Protein AF-A0A2K3KNS1-F1 (afdb_monomer)

Structure (mmCIF, N/CA/C/O backbone):
data_AF-A0A2K3KNS1-F1
#
_entry.id   AF-A0A2K3KNS1-F1
#
loop_
_atom_site.group_PDB
_atom_site.id
_atom_site.type_symbol
_atom_site.label_atom_id
_atom_site.label_alt_id
_atom_site.label_comp_id
_atom_site.label_asym_id
_atom_site.label_entity_id
_atom_site.label_seq_id
_atom_site.pdbx_PDB_ins_code
_atom_site.Cartn_x
_atom_site.Cartn_y
_atom_site.Cartn_z
_atom_site.occupancy
_atom_site.B_iso_or_equiv
_atom_site.auth_seq_id
_atom_site.auth_comp_id
_atom_site.auth_asym_id
_atom_site.auth_atom_id
_atom_site.pdbx_PDB_model_num
ATOM 1 N N . MET A 1 1 ? -8.960 -18.507 -1.570 1.00 46.12 1 MET A N 1
ATOM 2 C CA . MET A 1 1 ? -8.338 -17.555 -0.630 1.00 46.12 1 MET A CA 1
ATOM 3 C C . MET A 1 1 ? -9.463 -16.860 0.096 1.00 46.12 1 MET A C 1
ATOM 5 O O . MET A 1 1 ? -10.218 -16.138 -0.537 1.00 46.12 1 MET A O 1
ATOM 9 N N . ASP A 1 2 ? -9.624 -17.168 1.374 1.00 51.59 2 ASP A N 1
ATOM 10 C CA . ASP A 1 2 ? -10.737 -16.701 2.197 1.00 51.59 2 ASP A CA 1
ATOM 11 C C . ASP A 1 2 ? -10.253 -15.520 3.051 1.00 51.59 2 ASP A C 1
ATOM 13 O O . ASP A 1 2 ? -10.129 -15.601 4.266 1.00 51.59 2 ASP A O 1
ATOM 17 N N . VAL A 1 3 ? -9.830 -14.454 2.363 1.00 54.94 3 VAL A N 1
ATOM 18 C CA . VAL A 1 3 ? -9.219 -13.258 2.973 1.00 54.94 3 VAL A CA 1
ATOM 19 C C . VAL A 1 3 ? -10.272 -12.368 3.638 1.00 54.94 3 VAL A C 1
ATOM 21 O O . VAL A 1 3 ? -9.935 -11.568 4.491 1.00 54.94 3 VAL A O 1
ATOM 24 N N . CYS A 1 4 ? -11.555 -12.501 3.296 1.00 56.09 4 CYS A N 1
ATOM 25 C CA . CYS A 1 4 ? -12.589 -11.572 3.771 1.00 56.09 4 CYS A CA 1
ATOM 26 C C . CYS A 1 4 ? -13.454 -12.107 4.923 1.00 56.09 4 CYS A C 1
ATOM 28 O O . CYS A 1 4 ? -14.279 -11.360 5.438 1.00 56.09 4 CYS A O 1
ATOM 30 N N . SER A 1 5 ? -13.315 -13.376 5.314 1.00 59.50 5 SER A N 1
ATOM 31 C CA . SER A 1 5 ? -14.170 -14.006 6.337 1.00 59.50 5 SER A CA 1
ATOM 32 C C . SER A 1 5 ? -13.424 -14.392 7.622 1.00 59.50 5 SER A C 1
ATOM 34 O O . SER A 1 5 ? -14.068 -14.622 8.643 1.00 59.50 5 SER A O 1
ATOM 36 N N . LYS A 1 6 ? -12.083 -14.449 7.590 1.00 60.59 6 LYS A N 1
ATOM 37 C CA . LYS A 1 6 ? -11.230 -14.806 8.741 1.00 60.59 6 LYS A CA 1
ATOM 38 C C . LYS A 1 6 ? -10.193 -13.750 9.125 1.00 60.59 6 LYS A C 1
ATOM 40 O O . LYS A 1 6 ? -9.632 -13.851 10.211 1.00 60.59 6 LYS A O 1
ATOM 45 N N . GLU A 1 7 ? -9.921 -12.779 8.258 1.00 59.38 7 GLU A N 1
ATOM 46 C CA . GLU A 1 7 ? -8.907 -11.748 8.504 1.00 59.38 7 GLU A CA 1
ATOM 47 C C . GLU A 1 7 ? -9.518 -10.496 9.139 1.00 59.38 7 GLU A C 1
ATOM 49 O O . GLU A 1 7 ? -10.681 -10.156 8.905 1.00 59.38 7 GLU A O 1
ATOM 54 N N . ASP A 1 8 ? -8.704 -9.798 9.929 1.00 77.56 8 ASP A N 1
ATOM 55 C CA . ASP A 1 8 ? -9.073 -8.541 10.571 1.00 77.56 8 ASP A CA 1
ATOM 56 C C . ASP A 1 8 ? -9.406 -7.453 9.531 1.00 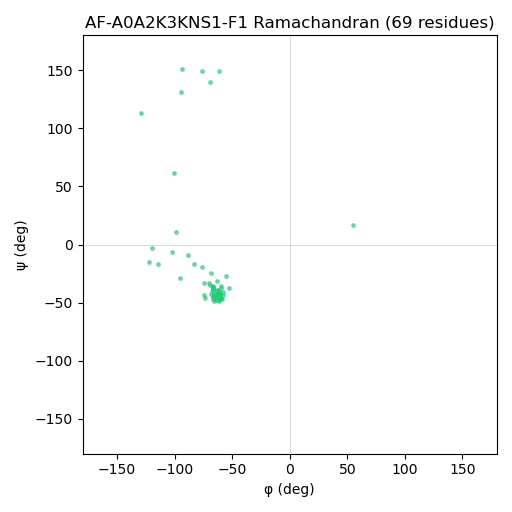77.56 8 ASP A C 1
ATOM 58 O O . ASP A 1 8 ? -8.844 -7.409 8.429 1.00 77.56 8 ASP A O 1
ATOM 62 N N . ARG A 1 9 ? -10.316 -6.540 9.892 1.00 76.88 9 ARG A N 1
ATOM 63 C CA . ARG A 1 9 ? -10.747 -5.424 9.034 1.00 76.88 9 ARG A CA 1
ATOM 64 C C . ARG A 1 9 ? -9.562 -4.566 8.569 1.00 76.88 9 ARG A C 1
ATOM 66 O O . ARG A 1 9 ? -9.632 -3.985 7.484 1.00 76.88 9 ARG A O 1
ATOM 73 N N . ASP A 1 10 ? -8.479 -4.519 9.346 1.00 84.12 10 ASP A N 1
ATOM 74 C CA . ASP A 1 10 ? -7.223 -3.861 8.989 1.00 84.12 10 ASP A CA 1
ATOM 75 C C . ASP A 1 10 ? -6.511 -4.549 7.815 1.00 84.12 10 ASP A C 1
ATOM 77 O O . ASP A 1 10 ? -6.141 -3.897 6.837 1.00 84.12 10 ASP A O 1
ATOM 81 N N . VAL A 1 11 ? -6.396 -5.879 7.848 1.00 87.25 11 VAL A N 1
ATOM 82 C CA . VAL A 1 11 ? -5.748 -6.660 6.783 1.00 87.25 11 VAL A CA 1
ATOM 83 C C . VAL A 1 11 ? -6.550 -6.572 5.486 1.00 87.25 11 VAL A C 1
ATOM 85 O O . VAL A 1 11 ? -5.982 -6.334 4.415 1.00 87.25 11 VAL A O 1
ATOM 88 N N . ALA A 1 12 ? -7.877 -6.693 5.573 1.00 87.94 12 ALA A N 1
ATOM 89 C CA . ALA A 1 12 ? -8.757 -6.564 4.414 1.00 87.94 12 ALA A CA 1
ATOM 90 C C . ALA A 1 12 ? -8.658 -5.169 3.767 1.00 87.94 12 ALA A C 1
ATOM 92 O O . ALA A 1 12 ? -8.593 -5.052 2.541 1.00 87.94 12 ALA A O 1
ATOM 93 N N . GLY A 1 13 ? -8.590 -4.111 4.580 1.00 88.81 13 GLY A N 1
ATOM 94 C CA . GLY A 1 13 ? -8.475 -2.737 4.100 1.00 88.81 13 GLY A CA 1
ATOM 95 C C . GLY A 1 13 ? -7.131 -2.424 3.434 1.00 88.81 13 GLY A C 1
ATOM 96 O O . GLY A 1 13 ? -7.106 -1.842 2.344 1.00 88.81 13 GLY A O 1
ATOM 97 N N . ARG A 1 14 ? -6.018 -2.895 4.012 1.00 91.88 14 ARG A N 1
ATOM 98 C CA . ARG A 1 14 ? -4.683 -2.807 3.388 1.00 91.88 14 ARG A CA 1
ATOM 99 C C . ARG A 1 14 ? -4.643 -3.508 2.034 1.00 91.88 14 ARG A C 1
ATOM 101 O O . ARG A 1 14 ? -4.160 -2.937 1.055 1.00 91.88 14 ARG A O 1
ATOM 108 N N . MET A 1 15 ? -5.183 -4.726 1.960 1.00 90.94 15 MET A N 1
ATOM 109 C CA . MET A 1 15 ? -5.247 -5.495 0.714 1.00 90.94 15 MET A CA 1
ATOM 110 C C . MET A 1 15 ? -6.098 -4.785 -0.341 1.00 90.94 15 MET A C 1
ATOM 112 O O . MET A 1 15 ? -5.685 -4.689 -1.497 1.00 90.94 15 MET A O 1
ATOM 116 N N . ALA A 1 16 ? -7.249 -4.231 0.048 1.00 91.75 16 ALA A N 1
ATOM 117 C CA . ALA A 1 16 ? -8.110 -3.484 -0.862 1.00 91.75 16 ALA A CA 1
ATOM 118 C C . ALA A 1 16 ? -7.396 -2.259 -1.464 1.00 91.75 16 ALA A C 1
ATOM 120 O O . ALA A 1 16 ? -7.431 -2.071 -2.682 1.00 91.75 16 ALA A O 1
ATOM 121 N N . LEU A 1 17 ? -6.690 -1.463 -0.649 1.00 93.81 17 LEU A N 1
ATOM 122 C CA . LEU A 1 17 ? -5.930 -0.305 -1.138 1.00 93.81 17 LEU A CA 1
ATOM 123 C C . LEU A 1 17 ? -4.744 -0.696 -2.022 1.00 93.81 17 LEU A C 1
ATOM 125 O O . LEU A 1 17 ? -4.449 0.006 -2.994 1.00 93.81 17 LEU A O 1
ATOM 129 N N . LEU A 1 18 ? -4.077 -1.813 -1.728 1.00 93.81 18 LEU A N 1
ATOM 130 C CA . LEU A 1 18 ? -2.995 -2.328 -2.564 1.00 93.81 18 LEU A CA 1
ATOM 131 C C . LEU A 1 18 ? -3.520 -2.765 -3.937 1.00 93.81 18 LEU A C 1
ATOM 133 O O . LEU A 1 18 ? -2.980 -2.349 -4.963 1.00 93.81 18 LEU A O 1
ATOM 137 N N . VAL A 1 19 ? -4.603 -3.549 -3.974 1.00 94.00 19 VAL A N 1
ATOM 138 C CA . VAL A 1 19 ? -5.248 -3.988 -5.225 1.00 94.00 19 VAL A CA 1
ATOM 139 C C . VAL A 1 19 ? -5.733 -2.786 -6.035 1.00 94.00 19 VAL A C 1
ATOM 141 O O . VAL A 1 19 ? -5.495 -2.719 -7.243 1.00 94.00 19 VAL A O 1
ATOM 144 N N . TRP A 1 20 ? -6.340 -1.800 -5.374 1.00 93.25 20 TRP A N 1
ATOM 145 C CA . TRP A 1 20 ? -6.744 -0.547 -6.007 1.00 93.25 20 TRP A CA 1
ATOM 146 C C . TRP A 1 20 ? -5.556 0.210 -6.614 1.00 93.25 20 TRP A C 1
ATOM 148 O O . TRP A 1 20 ? -5.613 0.640 -7.765 1.00 93.25 20 TRP A O 1
ATOM 158 N N . SER A 1 21 ? -4.452 0.337 -5.875 1.00 93.31 21 SER A N 1
ATOM 159 C CA . SER A 1 21 ? -3.253 1.051 -6.332 1.00 93.31 21 SER A CA 1
ATOM 160 C C . SER A 1 21 ? -2.573 0.342 -7.509 1.00 93.31 21 SER A C 1
ATOM 162 O O . SER A 1 21 ? -2.127 0.992 -8.456 1.00 93.31 21 SER A O 1
ATOM 164 N N . LEU A 1 22 ? -2.558 -0.995 -7.511 1.00 93.00 22 LEU A N 1
ATOM 165 C CA . LEU A 1 22 ? -2.080 -1.798 -8.639 1.00 93.00 22 LEU A CA 1
ATOM 166 C C . LEU A 1 22 ? -2.947 -1.599 -9.885 1.00 93.00 22 LEU A C 1
ATOM 168 O O . LEU A 1 22 ? -2.416 -1.399 -10.982 1.00 93.00 22 LEU A O 1
ATOM 172 N N . TRP A 1 23 ? -4.270 -1.615 -9.715 1.00 93.19 23 TRP A N 1
ATOM 173 C CA . TRP A 1 23 ? -5.212 -1.330 -10.794 1.00 93.19 23 TRP A CA 1
ATOM 174 C C . TRP A 1 23 ? -5.011 0.082 -11.357 1.00 93.19 23 TRP A C 1
ATOM 176 O O . TRP A 1 23 ? -4.908 0.259 -12.571 1.00 93.19 23 TRP A O 1
ATOM 186 N N . ASN A 1 24 ? -4.872 1.082 -10.485 1.00 91.56 24 ASN A N 1
ATOM 187 C CA . ASN A 1 24 ? -4.639 2.466 -10.884 1.00 91.56 24 ASN A CA 1
ATOM 188 C C . ASN A 1 24 ? -3.338 2.625 -11.688 1.00 91.56 24 ASN A C 1
ATOM 190 O O . ASN A 1 24 ? -3.349 3.219 -12.766 1.00 91.56 24 ASN A O 1
ATOM 194 N N . ASN A 1 25 ? -2.238 2.019 -11.231 1.00 91.69 25 ASN A N 1
ATOM 195 C CA . ASN A 1 25 ? -0.977 2.025 -11.971 1.00 91.69 25 ASN A CA 1
ATOM 196 C C . ASN A 1 25 ? -1.101 1.313 -13.328 1.00 91.69 25 ASN A C 1
ATOM 198 O O . ASN A 1 25 ? -0.559 1.777 -14.333 1.00 91.69 25 ASN A O 1
ATOM 202 N N . ARG A 1 26 ? -1.849 0.201 -13.393 1.00 90.56 26 ARG A N 1
ATOM 203 C CA . ARG A 1 26 ? -2.109 -0.485 -14.664 1.00 90.56 26 ARG A CA 1
ATOM 204 C C . ARG A 1 26 ? -2.869 0.415 -15.636 1.00 90.56 26 ARG A C 1
ATOM 206 O O . ARG A 1 26 ? -2.512 0.449 -16.811 1.00 90.56 26 ARG A O 1
ATOM 213 N N . ASN A 1 27 ? -3.858 1.157 -15.145 1.00 92.88 27 ASN A N 1
ATOM 214 C CA . ASN A 1 27 ? -4.629 2.115 -15.927 1.00 92.88 27 ASN A CA 1
ATOM 215 C C . ASN A 1 27 ? -3.747 3.272 -16.428 1.00 92.88 27 ASN A C 1
ATOM 217 O O . ASN A 1 27 ? -3.762 3.585 -17.614 1.00 92.88 27 ASN A O 1
ATOM 221 N N . ASN A 1 28 ? -2.900 3.845 -15.570 1.00 90.88 28 ASN A N 1
ATOM 222 C CA . ASN A 1 28 ? -1.948 4.886 -15.976 1.00 90.88 28 ASN A CA 1
ATOM 223 C C . ASN A 1 28 ? -0.967 4.405 -17.050 1.00 90.88 28 ASN A C 1
ATOM 225 O O . ASN A 1 28 ? -0.643 5.157 -17.966 1.00 90.88 28 ASN A O 1
ATOM 229 N N . CYS A 1 29 ? -0.550 3.143 -16.994 1.00 91.31 29 CYS A N 1
ATOM 230 C CA . CYS A 1 29 ? 0.297 2.563 -18.029 1.00 91.31 29 CYS A CA 1
ATOM 231 C C . CYS A 1 29 ? -0.434 2.448 -19.378 1.00 91.31 29 CYS A C 1
ATOM 233 O O . CYS A 1 29 ? 0.187 2.662 -20.414 1.00 91.31 29 CYS A O 1
ATOM 235 N N . VAL A 1 30 ? -1.737 2.145 -19.371 1.00 92.69 30 VAL A N 1
ATOM 236 C CA . VAL A 1 30 ? -2.555 2.038 -20.593 1.00 92.69 30 VAL A CA 1
ATOM 237 C C . VAL A 1 30 ? -2.846 3.410 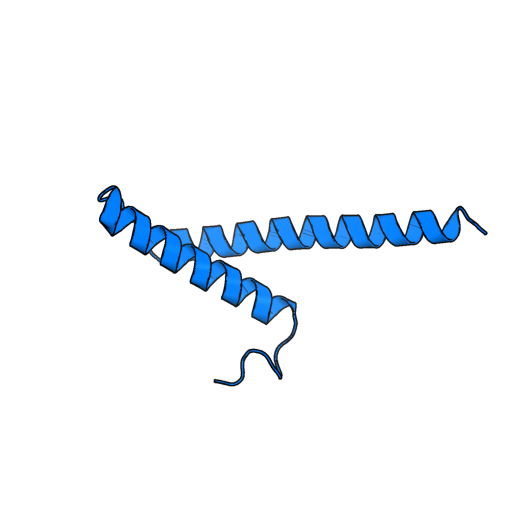-21.198 1.00 92.69 30 VAL A C 1
ATOM 239 O O . VAL A 1 30 ? -2.698 3.580 -22.403 1.00 92.69 30 VAL A O 1
ATOM 242 N N . TRP A 1 31 ? -3.245 4.382 -20.378 1.00 92.69 31 TRP A N 1
ATOM 243 C CA . TRP A 1 31 ? -3.749 5.666 -20.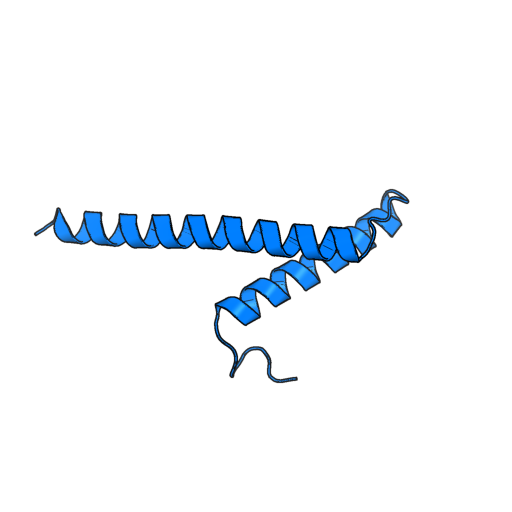877 1.00 92.69 31 TRP A CA 1
ATOM 244 C C . TRP A 1 31 ? -2.694 6.765 -20.959 1.00 92.69 31 TRP A C 1
ATOM 246 O O . TRP A 1 31 ? -2.799 7.639 -21.810 1.00 92.69 31 TRP A O 1
ATOM 256 N N . ASN A 1 32 ? -1.673 6.718 -20.103 1.00 91.19 32 ASN A N 1
ATOM 257 C CA . ASN A 1 32 ? -0.680 7.786 -19.971 1.00 91.19 32 ASN A CA 1
ATOM 258 C C . ASN A 1 32 ? 0.750 7.318 -20.279 1.00 91.19 32 ASN A C 1
ATOM 260 O O . ASN A 1 32 ? 1.672 8.123 -20.230 1.00 91.19 32 ASN A O 1
ATOM 264 N N . SER A 1 33 ? 0.967 6.026 -20.569 1.00 91.00 33 SER A N 1
ATOM 265 C CA . SER A 1 33 ? 2.304 5.413 -20.708 1.00 91.00 33 SER A CA 1
ATOM 266 C C . SER A 1 33 ? 3.221 5.603 -19.486 1.00 91.00 33 SER A C 1
ATOM 268 O O . SER A 1 33 ? 4.429 5.389 -19.565 1.00 91.00 33 SER A O 1
ATOM 270 N N . ILE A 1 34 ? 2.650 5.968 -18.334 1.00 86.81 34 ILE A N 1
ATOM 271 C CA . ILE A 1 34 ? 3.369 6.144 -17.070 1.00 86.81 34 ILE A CA 1
ATOM 272 C C . ILE A 1 34 ? 3.276 4.840 -16.286 1.00 86.81 34 ILE A C 1
ATOM 274 O O . ILE A 1 34 ? 2.190 4.288 -16.109 1.00 86.81 34 ILE A O 1
ATOM 278 N N . LYS A 1 35 ? 4.416 4.355 -15.793 1.00 85.94 35 LYS A N 1
ATOM 279 C CA . LYS A 1 35 ? 4.491 3.155 -14.960 1.00 85.94 35 LYS A CA 1
ATOM 280 C C . LYS A 1 35 ? 5.295 3.450 -13.703 1.00 85.94 35 LYS A C 1
ATOM 282 O O . LYS A 1 35 ? 6.500 3.672 -13.774 1.00 85.94 35 LYS A O 1
ATOM 287 N N . GLU A 1 36 ? 4.627 3.418 -12.558 1.00 88.94 36 GLU A N 1
ATOM 288 C CA . GLU A 1 36 ? 5.283 3.482 -11.255 1.00 88.94 36 GLU A CA 1
ATOM 289 C C . GLU A 1 36 ? 5.934 2.129 -10.924 1.00 88.94 36 GLU A C 1
ATOM 291 O O . GLU A 1 36 ? 5.468 1.057 -11.339 1.00 88.94 36 GLU A O 1
ATOM 296 N N . ALA A 1 37 ? 7.035 2.172 -10.170 1.00 91.94 37 ALA A N 1
ATOM 297 C CA . ALA A 1 37 ? 7.706 0.968 -9.699 1.00 91.94 37 ALA A CA 1
ATOM 298 C C . ALA A 1 37 ? 6.846 0.250 -8.647 1.00 91.94 37 ALA A C 1
ATOM 300 O O . ALA A 1 37 ? 6.290 0.885 -7.753 1.00 91.94 37 ALA A O 1
ATOM 301 N N . GLY A 1 38 ? 6.792 -1.086 -8.694 1.00 86.31 38 GLY A N 1
ATOM 302 C CA . GLY A 1 38 ? 5.958 -1.892 -7.788 1.00 86.31 38 GLY A CA 1
ATOM 303 C C . GLY A 1 38 ? 6.175 -1.594 -6.299 1.00 8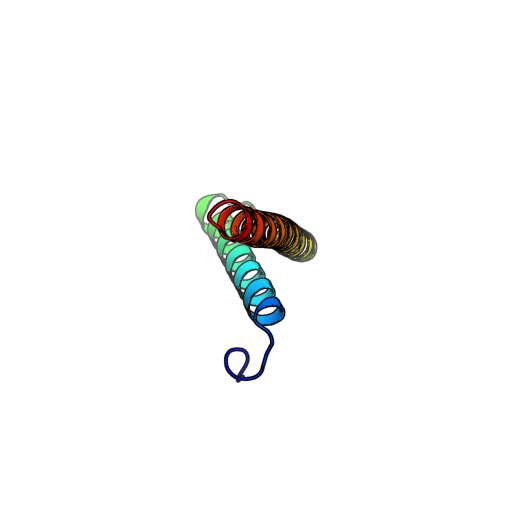6.31 38 GLY A C 1
ATOM 304 O O . GLY A 1 38 ? 5.218 -1.525 -5.534 1.00 86.31 38 GLY A O 1
ATOM 305 N N . GLN A 1 39 ? 7.421 -1.333 -5.897 1.00 90.38 39 GLN A N 1
ATOM 306 C CA . GLN A 1 39 ? 7.756 -0.971 -4.519 1.00 90.38 39 GLN A CA 1
ATOM 307 C C . GLN A 1 39 ? 7.179 0.394 -4.109 1.00 90.38 39 GLN A C 1
ATOM 309 O O . GLN A 1 39 ? 6.701 0.541 -2.987 1.00 90.38 39 GLN A O 1
ATOM 314 N N . GLN A 1 40 ? 7.169 1.375 -5.017 1.00 91.62 40 GLN A N 1
ATOM 315 C CA . GLN A 1 40 ? 6.583 2.696 -4.759 1.00 91.62 40 GLN A CA 1
ATOM 316 C C . GLN A 1 40 ? 5.063 2.602 -4.593 1.00 91.62 40 GLN A C 1
ATOM 318 O O . 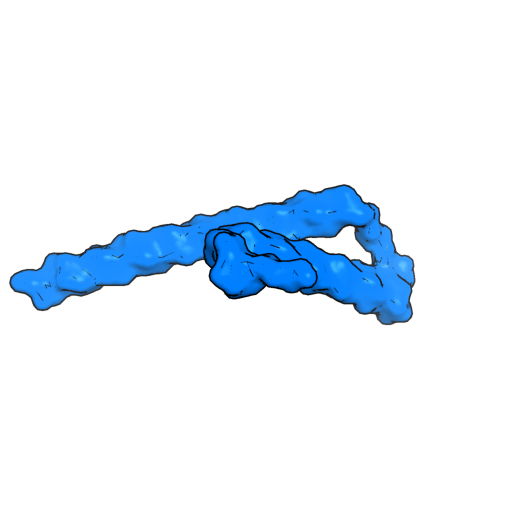GLN A 1 40 ? 4.506 3.251 -3.712 1.00 91.62 40 GLN A O 1
ATOM 323 N N . ILE A 1 41 ? 4.411 1.733 -5.370 1.00 92.31 41 ILE A N 1
ATOM 324 C CA . ILE A 1 41 ? 2.969 1.469 -5.263 1.00 92.31 41 ILE A CA 1
ATOM 325 C C . ILE A 1 41 ? 2.632 0.887 -3.889 1.00 92.31 41 ILE A C 1
ATOM 327 O O . ILE A 1 41 ? 1.700 1.361 -3.247 1.00 92.31 41 ILE A O 1
ATOM 331 N N . GLY A 1 42 ? 3.415 -0.089 -3.415 1.00 91.44 42 GLY A N 1
ATOM 332 C CA . GLY A 1 42 ? 3.224 -0.686 -2.090 1.00 91.44 42 GLY A CA 1
ATOM 333 C C . GLY A 1 42 ? 3.403 0.320 -0.949 1.00 91.44 42 GLY A C 1
ATOM 334 O O . GLY A 1 42 ? 2.583 0.374 -0.033 1.00 91.44 42 GLY A O 1
ATOM 335 N N . ILE A 1 43 ? 4.435 1.168 -1.029 1.00 93.94 43 ILE A N 1
ATOM 336 C CA . ILE A 1 43 ? 4.666 2.242 -0.048 1.00 93.94 43 ILE A CA 1
ATOM 337 C C . ILE A 1 43 ? 3.499 3.236 -0.053 1.00 93.94 43 ILE A C 1
ATOM 339 O O . ILE A 1 43 ? 3.005 3.615 1.006 1.00 93.94 43 ILE A O 1
ATOM 343 N N . LYS A 1 44 ? 3.027 3.634 -1.238 1.00 93.38 44 LYS A N 1
ATOM 344 C CA . LYS A 1 44 ? 1.906 4.566 -1.392 1.00 93.38 44 LYS A CA 1
ATOM 345 C C . LYS A 1 44 ? 0.609 3.990 -0.828 1.00 93.38 44 LYS A C 1
ATOM 347 O O . LYS A 1 44 ? -0.064 4.684 -0.073 1.00 93.38 44 LYS A O 1
ATOM 352 N N . SER A 1 45 ? 0.283 2.732 -1.129 1.00 92.69 45 SER A N 1
ATOM 353 C CA . SER A 1 45 ? -0.922 2.087 -0.592 1.00 92.69 45 SER A CA 1
ATOM 354 C C . SER A 1 45 ? -0.882 1.954 0.931 1.00 92.69 45 SER A C 1
ATOM 356 O O . SER A 1 45 ? -1.894 2.182 1.587 1.00 92.69 45 SER A O 1
ATOM 358 N N . GLU A 1 46 ? 0.284 1.635 1.500 1.00 93.00 46 GLU A N 1
ATOM 359 C CA . GLU A 1 46 ? 0.469 1.556 2.954 1.00 93.00 46 GLU A CA 1
ATOM 360 C C . GLU A 1 46 ? 0.353 2.939 3.613 1.00 93.00 46 GLU A C 1
ATOM 362 O O . GLU A 1 46 ? -0.269 3.073 4.664 1.00 93.00 46 GLU A O 1
ATOM 367 N N . CYS A 1 47 ? 0.899 3.983 2.983 1.00 94.50 47 CYS A N 1
ATOM 368 C CA . CYS A 1 47 ? 0.757 5.358 3.458 1.00 94.50 47 CYS A CA 1
ATOM 369 C C . CYS A 1 47 ? -0.717 5.797 3.470 1.00 94.50 47 CYS A C 1
ATOM 371 O O . CYS A 1 47 ? -1.224 6.235 4.501 1.00 94.50 47 CYS A O 1
ATOM 373 N N . MET A 1 48 ? -1.437 5.567 2.365 1.00 92.81 48 MET A N 1
ATOM 374 C CA . MET A 1 48 ? -2.870 5.865 2.255 1.00 92.81 48 MET A CA 1
ATOM 375 C C . MET A 1 48 ? -3.703 5.105 3.295 1.00 92.81 48 MET A C 1
ATOM 377 O O . MET A 1 48 ? -4.660 5.655 3.840 1.00 92.81 48 MET A O 1
ATOM 381 N N . TRP A 1 49 ? -3.339 3.855 3.601 1.00 93.00 49 TRP A N 1
ATOM 382 C CA . TRP A 1 49 ? -4.002 3.093 4.657 1.00 93.00 49 TRP A CA 1
ATOM 383 C C . TRP A 1 49 ? -3.807 3.732 6.031 1.00 93.00 49 TRP A C 1
ATOM 385 O O . TRP A 1 49 ? -4.772 3.915 6.770 1.00 93.00 49 TRP A O 1
ATOM 395 N N . ARG A 1 50 ? -2.570 4.108 6.369 1.00 92.69 50 ARG A N 1
ATOM 396 C CA . ARG A 1 50 ? -2.248 4.738 7.659 1.00 92.69 50 ARG A CA 1
ATOM 397 C C . ARG A 1 50 ? -2.967 6.066 7.846 1.00 92.69 50 ARG A C 1
ATOM 399 O O . ARG A 1 50 ? -3.462 6.334 8.937 1.00 92.69 50 ARG A O 1
ATOM 406 N N . GLU A 1 51 ? -3.052 6.874 6.793 1.00 93.81 51 GLU A N 1
ATOM 407 C CA . GLU A 1 51 ? -3.818 8.123 6.810 1.00 93.81 51 GLU A CA 1
ATOM 408 C C . GLU A 1 51 ? -5.303 7.860 7.069 1.00 93.81 51 GLU A C 1
ATOM 410 O O . GLU A 1 51 ? -5.902 8.479 7.950 1.00 93.81 51 GLU A O 1
ATOM 415 N N . TRP A 1 52 ? -5.892 6.898 6.354 1.00 91.12 52 TRP A N 1
ATOM 416 C CA . TRP A 1 52 ? -7.286 6.517 6.564 1.00 91.12 52 TRP A CA 1
ATOM 417 C C . TRP A 1 52 ? -7.529 6.004 7.988 1.00 91.12 52 TRP A C 1
ATOM 419 O O . TRP A 1 52 ? -8.482 6.428 8.641 1.00 91.12 52 TRP A O 1
ATOM 429 N N . GLN A 1 53 ? -6.645 5.147 8.501 1.00 90.44 53 GLN A N 1
ATOM 430 C CA . GLN A 1 53 ? -6.732 4.615 9.858 1.00 90.44 53 GLN A CA 1
ATOM 431 C C . GLN A 1 53 ? -6.652 5.733 10.904 1.00 90.44 53 GLN A C 1
ATOM 433 O O . GLN A 1 53 ? -7.469 5.760 11.820 1.00 90.44 53 GLN A O 1
ATOM 438 N N . ALA A 1 54 ? -5.736 6.693 10.744 1.00 91.56 54 ALA A N 1
ATOM 439 C CA . ALA A 1 54 ? -5.625 7.843 11.640 1.00 91.56 54 ALA A CA 1
ATOM 440 C C . ALA A 1 54 ? -6.911 8.688 11.660 1.00 91.56 54 ALA A C 1
ATOM 442 O O . ALA A 1 54 ? -7.373 9.087 12.730 1.00 91.56 54 ALA A O 1
ATOM 443 N N . VAL A 1 55 ? -7.524 8.917 10.492 1.00 92.12 55 VAL A N 1
ATOM 444 C CA . VAL A 1 55 ? -8.812 9.621 10.385 1.00 92.12 55 VAL A CA 1
ATOM 445 C C . VAL A 1 55 ? -9.933 8.834 11.058 1.00 92.12 55 VAL A C 1
ATOM 447 O O . VAL A 1 55 ? -10.758 9.433 11.746 1.00 92.12 55 VAL A O 1
ATOM 450 N N . GLN A 1 56 ? -9.975 7.510 10.900 1.00 88.81 56 GLN A N 1
ATOM 451 C CA . GLN A 1 56 ? -10.999 6.695 11.550 1.00 88.81 56 GLN A CA 1
ATOM 452 C C . GLN A 1 56 ? -10.854 6.683 13.068 1.00 88.81 56 GLN A C 1
ATOM 454 O O . GLN A 1 56 ? -11.835 6.950 13.751 1.00 88.81 56 GLN A O 1
ATOM 459 N N . THR A 1 57 ? -9.641 6.526 13.594 1.00 88.69 57 THR A N 1
ATOM 460 C CA . THR A 1 57 ? -9.391 6.638 15.037 1.00 88.69 57 THR A CA 1
ATOM 461 C C . THR A 1 57 ? -9.811 8.008 15.578 1.00 88.69 57 THR A C 1
ATOM 463 O O . THR A 1 57 ? -10.418 8.098 16.644 1.00 88.69 57 THR A O 1
ATOM 466 N N . ALA A 1 58 ? -9.533 9.091 14.842 1.00 90.56 58 ALA A N 1
ATOM 467 C CA . ALA A 1 58 ? -9.948 10.435 15.238 1.00 90.56 58 ALA A CA 1
ATOM 468 C C . ALA A 1 58 ? -11.477 10.618 15.213 1.00 90.56 58 ALA A C 1
ATOM 470 O O . ALA A 1 58 ? -12.025 11.287 16.088 1.00 90.56 58 ALA A O 1
ATOM 471 N N . ARG A 1 59 ? -12.168 10.018 14.235 1.00 86.19 59 ARG A N 1
ATOM 472 C CA . ARG A 1 59 ? -13.637 10.028 14.141 1.00 86.19 59 ARG A CA 1
ATOM 473 C C . ARG A 1 59 ? -14.283 9.254 15.277 1.00 86.19 59 ARG A C 1
ATOM 475 O O . ARG A 1 59 ? -15.208 9.773 15.891 1.00 86.19 59 ARG A O 1
ATOM 482 N N . ASP A 1 60 ? -13.773 8.068 15.582 1.00 82.56 60 ASP A N 1
ATOM 483 C CA . ASP A 1 60 ? -14.304 7.222 16.649 1.00 82.56 60 ASP A CA 1
ATOM 484 C C . ASP A 1 60 ? -14.132 7.920 18.015 1.00 82.56 60 ASP A C 1
ATOM 486 O O . ASP A 1 60 ? -15.085 8.032 18.786 1.00 82.56 60 ASP A O 1
ATOM 490 N N . ALA A 1 61 ? -12.970 8.543 18.254 1.00 81.94 61 ALA A N 1
ATOM 491 C CA . ALA A 1 61 ? -12.720 9.355 19.449 1.00 81.94 61 ALA A CA 1
ATOM 492 C C . ALA A 1 61 ? -13.537 10.663 19.504 1.00 81.94 61 ALA A C 1
ATOM 494 O O . ALA A 1 61 ? -13.722 11.241 20.577 1.00 81.94 61 ALA A O 1
ATOM 495 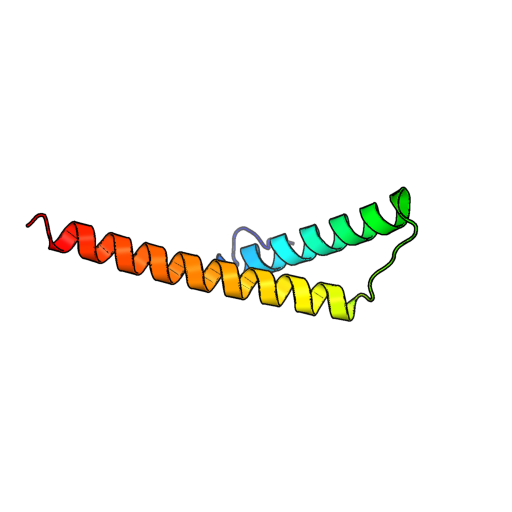N N . GLY A 1 62 ? -13.966 11.200 18.361 1.00 74.88 62 GLY A N 1
ATOM 496 C CA . GLY A 1 62 ? -14.903 12.325 18.296 1.00 74.88 62 GLY A CA 1
ATOM 497 C C . GLY A 1 62 ? -16.325 11.881 18.633 1.00 74.88 62 GLY A C 1
ATOM 498 O O . GLY A 1 62 ? -16.990 12.517 19.445 1.00 74.88 62 GLY A O 1
ATOM 499 N N . SER A 1 63 ? -16.738 10.734 18.088 1.00 67.31 63 SER A N 1
ATOM 500 C CA . SER A 1 63 ? -18.047 10.138 18.335 1.0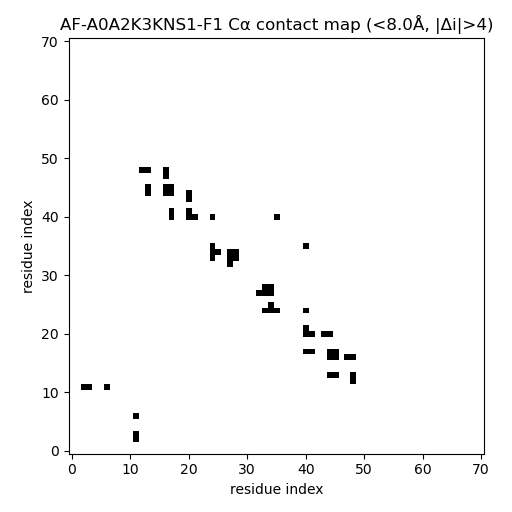0 67.31 63 SER A CA 1
ATOM 501 C C . SER A 1 63 ? -18.273 9.869 19.819 1.00 67.31 63 SER A C 1
ATOM 503 O O . SER A 1 63 ? -19.347 10.194 20.297 1.00 67.31 63 SER A O 1
ATOM 505 N N . GLU A 1 64 ? -17.289 9.337 20.557 1.00 59.59 64 GLU A N 1
ATOM 506 C CA . GLU A 1 64 ? -17.394 9.078 22.009 1.00 59.59 64 GLU A CA 1
ATOM 507 C C . GLU A 1 64 ? -17.578 10.350 22.859 1.00 59.59 64 GLU A C 1
ATOM 509 O O . GLU A 1 64 ? -18.250 10.321 23.896 1.00 59.59 64 GLU A O 1
ATOM 514 N N . ARG A 1 65 ? -17.012 11.483 22.422 1.00 59.00 65 ARG A N 1
ATOM 515 C CA . ARG A 1 65 ? -17.129 12.771 23.127 1.00 59.00 65 ARG A CA 1
ATOM 516 C C . ARG A 1 65 ? -18.509 13.403 22.964 1.00 59.00 65 ARG A C 1
ATOM 518 O O . ARG A 1 65 ? -19.005 14.011 23.908 1.00 59.00 65 ARG A O 1
ATOM 525 N N . ASP A 1 66 ? -19.155 13.206 21.818 1.00 57.50 66 ASP A N 1
ATOM 526 C CA . ASP A 1 66 ? -20.532 13.666 21.605 1.00 57.50 66 ASP A CA 1
ATOM 527 C C . ASP A 1 66 ? -21.547 12.860 22.437 1.00 57.50 66 ASP A C 1
ATOM 529 O O . ASP A 1 66 ? -22.517 13.431 22.933 1.00 57.50 66 ASP A O 1
ATOM 533 N N . ILE A 1 67 ? -21.314 11.558 22.671 1.00 58.31 67 ILE A N 1
ATOM 534 C CA . ILE A 1 67 ? -22.199 10.730 23.524 1.00 58.31 67 ILE A CA 1
ATOM 535 C C . ILE A 1 67 ? -22.102 11.145 24.997 1.00 58.31 67 ILE A C 1
ATOM 537 O O . ILE A 1 67 ? -23.092 11.110 25.720 1.00 58.31 67 ILE A O 1
ATOM 541 N N . THR A 1 68 ? -20.912 11.549 25.448 1.00 58.31 68 THR A N 1
ATOM 542 C CA . THR A 1 68 ? -20.660 11.941 26.845 1.00 58.31 68 THR A CA 1
ATOM 543 C C . THR A 1 68 ? -21.043 13.388 27.160 1.00 58.31 68 THR A C 1
ATOM 545 O O . THR A 1 68 ? -21.209 13.712 28.330 1.00 58.31 68 THR A O 1
ATOM 548 N N . MET A 1 69 ? -21.232 14.251 26.154 1.00 57.31 69 MET A N 1
ATOM 549 C CA . MET A 1 69 ? -21.756 15.615 26.341 1.00 57.31 69 MET A CA 1
ATOM 550 C C . MET A 1 69 ? -23.293 15.714 26.287 1.00 57.31 69 MET A C 1
ATOM 552 O O . MET A 1 69 ? -23.834 16.777 26.586 1.00 57.31 69 MET A O 1
ATOM 556 N N 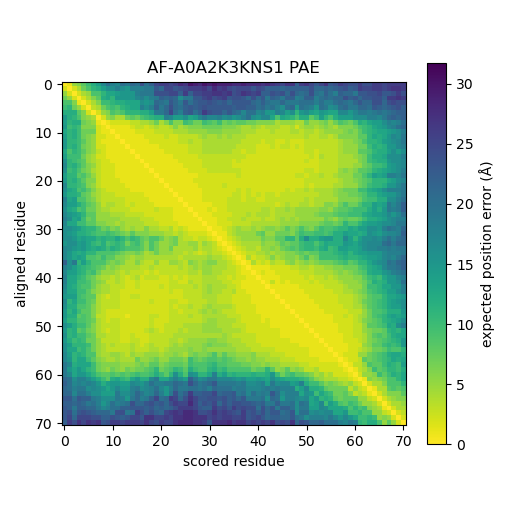. GLN A 1 70 ? -24.006 14.644 25.909 1.00 53.78 70 GLN A N 1
ATOM 557 C CA . GLN A 1 70 ? -25.479 14.602 25.872 1.00 53.78 70 GLN A CA 1
ATOM 558 C C . GLN A 1 70 ? -26.127 13.926 27.099 1.00 53.78 70 GLN A C 1
ATOM 560 O O . GLN A 1 70 ? -27.331 13.661 27.078 1.00 53.78 70 GLN A O 1
ATOM 565 N N . GLN A 1 71 ? -25.362 13.650 28.161 1.00 46.16 71 GLN A N 1
ATOM 566 C CA . GLN A 1 71 ? -25.832 13.015 29.399 1.00 46.16 71 GLN A CA 1
ATOM 567 C C . GLN A 1 71 ? -25.591 13.923 30.606 1.00 46.16 71 GLN A C 1
ATOM 569 O O . GLN A 1 71 ? -26.476 13.946 31.490 1.00 46.16 71 GLN A O 1
#

Solvent-accessible surface area (backbone atoms only — not comparable to full-atom values): 4082 Å² total; per-residue (Å²): 134,74,58,84,83,75,50,56,72,66,58,45,49,49,51,50,39,39,54,49,43,52,50,49,41,52,48,34,38,74,78,67,72,43,73,77,56,72,68,58,44,51,53,48,26,52,49,55,42,53,54,51,49,53,52,47,55,52,48,54,61,47,52,57,50,58,62,66,72,76,112

Sequence (71 aa):
MDVCSKEDRDVAGRMALLVWSLWNNRNNCVWNSIKEAGQQIGIKSECMWREWQAVQTARDAGSERDITMQQ

Mean predicted aligned error: 8.73 Å

Radius of gyration: 16.98 Å; Cα contacts (8 Å, |Δi|>4): 31; chains: 1; bounding box: 34×33×50 Å

Foldseek 3Di:
DPCPPPHDPLSVQLVVLLVVLVVVQVVCCVPVVDHDDSVVSSVVSVVVSVVVVVVVVVVVVVVVVVVVVVD

Organism: Trifolium pratense (NCBI:txid57577)

Secondary structure (DSSP, 8-state):
--TTTSS-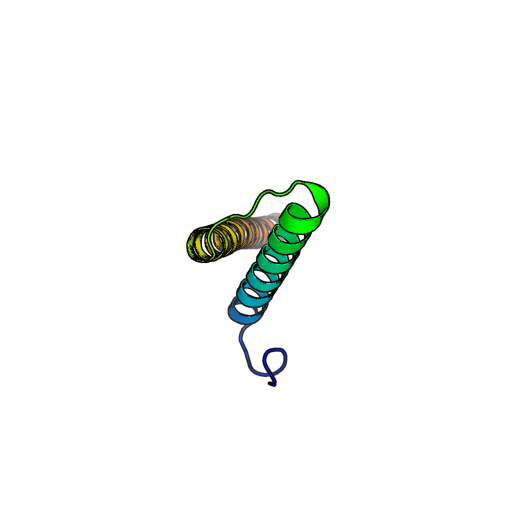HHHHHHHHHHHHHHHHHHHHHHHH-----HHHHHHHHHHHHHHHHHHHHHHHHHHHHHHHH--

pLDDT: mean 82.5, std 14.69, range [46.12, 94.5]

Nearest PDB structures (foldseek):
  4ne1-assembly1_G  TM=7.735E-01  e=6.124E-01  Homo sapiens
  4ne1-assembly1_K  TM=7.189E-01  e=1.109E+00  Homo sapiens
  6lqg-assembly1_B  TM=7.393E-01  e=5.404E+00  Homo sapiens
  7y5z-assembly1_B  TM=5.887E-01  e=5.059E+00  Homo sapiens